Protein AF-A0AAU1SCZ5-F1 (afdb_monomer_lite)

Foldseek 3Di:
DWAFALRDPPGDIDDADDPDPVLVVVQVVQCVVVNNHGHPCQDGHPGNDPPVVVVVVVDPPPVDD

Radius of gyration: 16.43 Å; chains: 1; bounding box: 33×18×56 Å

Secondary structure (DSSP, 8-state):
-EEETTS-TTSPEEE---SSHHHHHHHHHHHHHTTSSPPTTEETTTEE--TTHHHHTT-------

pLDDT: mean 78.09, std 13.38, range [49.44, 92.06]

Sequence (65 aa):
MKWKDGGTRSDRWQSERFDDEDSAKVFKDAVDEAGQHWPPGWVKGKGYIDPTAADELRYPSIGGR

Structure (mmCIF, N/CA/C/O backbone):
data_AF-A0AAU1SCZ5-F1
#
_entry.id   AF-A0AAU1SCZ5-F1
#
loop_
_atom_site.group_PDB
_atom_site.id
_atom_site.type_symbol
_atom_site.label_atom_id
_atom_site.label_alt_id
_atom_site.label_comp_id
_atom_site.label_asym_id
_atom_site.label_entity_id
_atom_site.label_seq_id
_atom_site.pdbx_PDB_ins_code
_atom_site.Cartn_x
_atom_site.Cartn_y
_atom_site.Cartn_z
_atom_site.occupancy
_atom_site.B_iso_or_equiv
_atom_site.auth_seq_id
_atom_site.auth_comp_id
_atom_site.auth_asym_id
_atom_site.auth_atom_id
_atom_site.pdbx_PDB_model_num
ATOM 1 N N . MET A 1 1 ? 4.867 -4.038 7.466 1.00 82.06 1 MET A N 1
ATOM 2 C CA . MET A 1 1 ? 3.845 -3.206 8.141 1.00 82.06 1 MET A CA 1
ATOM 3 C C . MET A 1 1 ? 2.778 -4.073 8.808 1.00 82.06 1 MET A C 1
ATOM 5 O O . MET A 1 1 ? 2.458 -5.139 8.294 1.00 82.06 1 MET A O 1
ATOM 9 N N . LYS A 1 2 ? 2.231 -3.645 9.952 1.00 84.56 2 LYS A N 1
ATOM 10 C CA . LYS A 1 2 ? 1.083 -4.287 10.620 1.00 84.56 2 LYS A CA 1
ATOM 11 C C . LYS A 1 2 ? 0.048 -3.217 10.967 1.00 84.56 2 LYS A C 1
ATOM 13 O O . LYS A 1 2 ? 0.445 -2.174 11.478 1.00 84.56 2 LYS A O 1
ATOM 18 N N . TRP A 1 3 ? -1.232 -3.470 10.707 1.00 87.25 3 TRP A N 1
ATOM 19 C CA . TRP A 1 3 ? -2.325 -2.531 10.995 1.00 87.25 3 TRP A CA 1
ATOM 20 C C . TRP A 1 3 ? -3.645 -3.270 11.270 1.00 87.25 3 TRP A C 1
ATOM 22 O O . TRP A 1 3 ? -3.681 -4.502 11.294 1.00 87.25 3 TRP A O 1
ATOM 32 N N . LYS A 1 4 ? -4.715 -2.520 11.542 1.00 86.38 4 LYS A N 1
ATOM 33 C CA . LYS A 1 4 ? -6.079 -3.021 11.754 1.00 86.38 4 LYS A CA 1
ATOM 34 C C . LYS A 1 4 ? -6.921 -2.704 10.523 1.00 86.38 4 LYS A C 1
ATOM 36 O O . LYS A 1 4 ? -7.021 -1.531 10.177 1.00 86.38 4 LYS A O 1
ATOM 41 N N . ASP A 1 5 ? -7.490 -3.725 9.889 1.00 84.56 5 ASP A N 1
ATOM 42 C CA . ASP A 1 5 ? -8.314 -3.560 8.681 1.00 84.56 5 ASP A CA 1
ATOM 43 C C . ASP A 1 5 ? -9.556 -2.718 8.985 1.00 84.56 5 ASP A C 1
ATOM 45 O O . ASP A 1 5 ? -10.335 -3.133 9.814 1.00 84.56 5 ASP A O 1
ATOM 49 N N . GLY A 1 6 ? -9.744 -1.539 8.403 1.00 82.56 6 GLY A N 1
ATOM 50 C CA . GLY A 1 6 ? -10.872 -0.651 8.743 1.00 82.56 6 GLY A CA 1
ATOM 51 C C . GLY A 1 6 ? -10.669 0.209 9.993 1.00 82.56 6 GLY A C 1
ATOM 52 O O . GLY A 1 6 ? -11.550 0.970 10.389 1.00 82.56 6 GLY A O 1
ATOM 53 N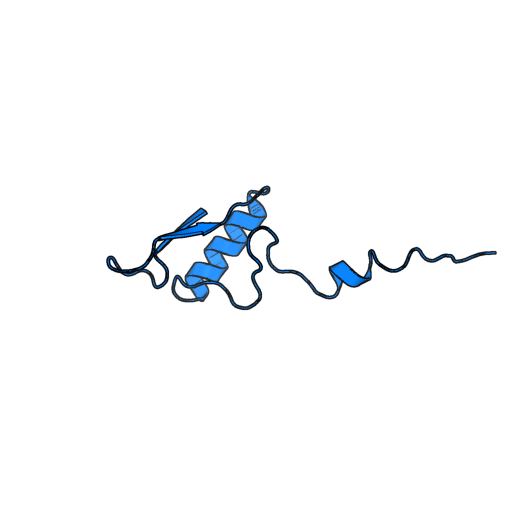 N . GLY A 1 7 ? -9.485 0.142 10.613 1.00 77.31 7 GLY A N 1
ATOM 54 C CA . GLY A 1 7 ? -9.048 1.120 11.609 1.00 77.31 7 GLY A CA 1
ATOM 55 C C . GLY A 1 7 ? -9.778 1.073 12.954 1.00 77.31 7 GLY A C 1
ATOM 56 O O . GLY A 1 7 ? -9.466 1.887 13.828 1.00 77.31 7 GLY A O 1
ATOM 57 N N . THR A 1 8 ? -10.702 0.132 13.180 1.00 80.06 8 THR A N 1
ATOM 58 C CA . THR A 1 8 ? -11.390 0.010 14.470 1.00 80.06 8 THR A CA 1
ATOM 59 C C . THR A 1 8 ? -10.672 -0.954 15.416 1.00 80.06 8 THR A C 1
ATOM 61 O O . THR A 1 8 ? -9.862 -1.805 15.036 1.00 80.06 8 THR A O 1
ATOM 64 N N . ARG A 1 9 ? -10.969 -0.834 16.716 1.00 74.81 9 ARG A N 1
ATOM 65 C CA . ARG A 1 9 ? -10.394 -1.711 17.751 1.00 74.81 9 ARG A CA 1
ATOM 66 C C . ARG A 1 9 ? -10.784 -3.183 17.582 1.00 74.81 9 ARG A C 1
ATOM 68 O O . ARG A 1 9 ? -10.009 -4.048 17.997 1.00 74.81 9 ARG A O 1
ATOM 75 N N . SER A 1 10 ? -11.948 -3.453 16.995 1.00 79.94 10 SER A N 1
ATOM 76 C CA . SER A 1 10 ? -12.498 -4.805 16.832 1.00 79.94 10 SER A CA 1
ATOM 77 C C . SER A 1 10 ? -11.986 -5.515 15.583 1.00 79.94 10 SER A C 1
ATOM 79 O O . SER A 1 10 ? -12.194 -6.719 15.436 1.00 79.94 10 SER A O 1
ATOM 81 N N . ASP A 1 11 ? -11.298 -4.796 14.702 1.00 81.56 11 ASP A N 1
ATOM 82 C CA . ASP A 1 11 ? -10.920 -5.342 13.414 1.00 81.56 11 ASP A CA 1
ATOM 83 C C . ASP A 1 11 ? -9.774 -6.341 13.471 1.00 81.56 11 ASP A C 1
ATOM 85 O O . ASP A 1 11 ? -8.987 -6.426 14.428 1.00 81.56 11 ASP A O 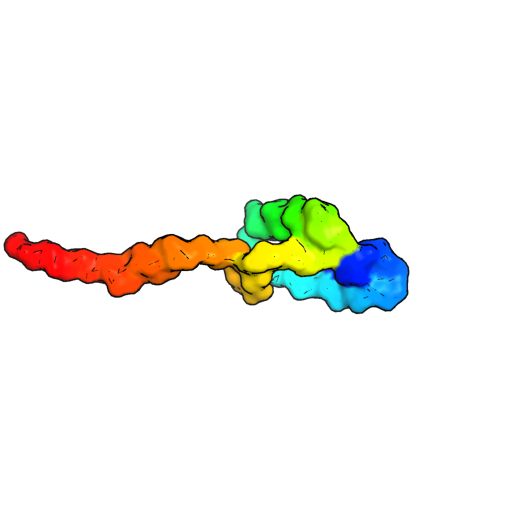1
ATOM 89 N N . ARG A 1 12 ? -9.678 -7.130 12.402 1.00 86.44 12 ARG A N 1
ATOM 90 C CA . ARG A 1 12 ? -8.617 -8.119 12.252 1.00 86.44 12 ARG A CA 1
ATOM 91 C C . ARG A 1 12 ? -7.278 -7.420 12.055 1.00 86.44 12 ARG A C 1
ATOM 93 O O . ARG A 1 12 ? -7.155 -6.399 11.384 1.00 86.44 12 ARG A O 1
ATOM 100 N N . TRP A 1 13 ? -6.256 -7.990 12.685 1.00 86.81 13 TRP A N 1
ATOM 101 C CA . TRP A 1 13 ? -4.883 -7.566 12.461 1.00 86.81 13 TRP A CA 1
ATOM 102 C C . TRP A 1 13 ? -4.435 -8.021 11.077 1.00 86.81 13 TRP A C 1
ATOM 104 O O . TRP A 1 13 ? -4.357 -9.222 10.825 1.00 86.81 13 TRP A O 1
ATOM 114 N N . GLN A 1 14 ? -4.078 -7.068 10.225 1.00 89.25 14 GLN A N 1
ATOM 115 C CA . GLN A 1 14 ? -3.466 -7.325 8.932 1.00 89.25 14 GLN A CA 1
ATOM 116 C C . GLN A 1 14 ? -1.964 -7.069 8.997 1.00 89.25 14 GLN A C 1
ATOM 118 O O . GLN A 1 14 ? -1.449 -6.304 9.821 1.00 89.25 14 GLN A O 1
ATOM 123 N N . SER A 1 15 ? -1.234 -7.780 8.142 1.00 88.69 15 SER A N 1
ATOM 124 C CA . SER A 1 15 ? 0.209 -7.632 8.027 1.00 88.69 15 SER A CA 1
ATOM 125 C C . SER A 1 15 ? 0.660 -7.814 6.591 1.00 88.69 15 SER A C 1
ATOM 127 O O . SER A 1 15 ? 0.212 -8.731 5.893 1.00 88.69 15 SER A O 1
ATOM 129 N N . GLU A 1 16 ? 1.581 -6.942 6.204 1.00 87.62 16 GLU A N 1
ATOM 130 C CA . GLU A 1 16 ? 2.252 -6.929 4.916 1.00 87.62 16 GLU A CA 1
ATOM 131 C C . GLU A 1 16 ? 3.765 -6.918 5.141 1.00 87.62 16 GLU A C 1
ATOM 133 O O . GLU A 1 16 ? 4.261 -6.269 6.073 1.00 87.62 16 GLU A O 1
ATOM 138 N N . ARG A 1 17 ? 4.494 -7.665 4.316 1.00 86.88 17 ARG A N 1
ATOM 139 C CA . ARG A 1 17 ? 5.956 -7.682 4.322 1.00 86.88 17 ARG A CA 1
ATOM 140 C C . ARG A 1 17 ? 6.463 -6.900 3.120 1.00 86.88 17 ARG A C 1
ATOM 142 O O . ARG A 1 17 ? 5.895 -6.991 2.042 1.00 86.88 17 ARG A O 1
ATOM 149 N N . PHE A 1 18 ? 7.518 -6.138 3.357 1.00 84.00 18 PHE A N 1
ATOM 150 C CA . PHE A 1 18 ? 8.189 -5.335 2.350 1.00 84.00 18 PHE A CA 1
ATOM 151 C C . PHE A 1 18 ? 9.663 -5.659 2.428 1.00 84.00 18 PHE A C 1
ATOM 153 O O . PHE A 1 18 ? 10.201 -5.737 3.537 1.00 84.00 18 PHE A O 1
ATOM 160 N N . ASP A 1 19 ? 10.269 -5.834 1.267 1.00 82.25 19 ASP A N 1
ATOM 161 C CA . ASP A 1 19 ? 11.714 -5.938 1.124 1.00 82.25 19 ASP A CA 1
ATOM 162 C C . ASP A 1 19 ? 12.355 -4.539 1.011 1.00 82.25 19 ASP A C 1
ATOM 164 O O . ASP A 1 19 ? 13.491 -4.358 1.439 1.00 82.25 19 ASP A O 1
ATOM 168 N N . ASP A 1 20 ? 11.583 -3.531 0.573 1.00 81.81 20 ASP A N 1
ATOM 169 C CA . ASP A 1 20 ? 12.013 -2.137 0.398 1.00 81.81 20 ASP A CA 1
ATOM 170 C C . ASP A 1 20 ? 11.204 -1.147 1.257 1.00 81.81 20 ASP A C 1
ATOM 172 O O . ASP A 1 20 ? 9.978 -1.256 1.393 1.00 81.81 20 ASP A O 1
ATOM 176 N N . GLU A 1 21 ? 11.879 -0.137 1.816 1.00 85.19 21 GLU A N 1
ATOM 177 C CA . GLU A 1 21 ? 11.251 0.887 2.667 1.00 85.19 21 GLU A CA 1
ATOM 178 C C . GLU A 1 21 ? 10.301 1.807 1.879 1.00 85.19 21 GLU A C 1
ATOM 180 O O . GLU A 1 21 ? 9.210 2.123 2.362 1.00 85.19 21 GLU A O 1
ATOM 185 N N . ASP A 1 22 ? 10.656 2.172 0.643 1.00 85.50 22 ASP A N 1
ATOM 186 C CA . ASP A 1 22 ? 9.809 2.990 -0.234 1.00 85.50 22 ASP A CA 1
ATOM 187 C C . ASP A 1 22 ? 8.458 2.317 -0.507 1.00 85.50 22 ASP A C 1
ATOM 189 O O . ASP A 1 22 ? 7.402 2.938 -0.360 1.00 85.50 22 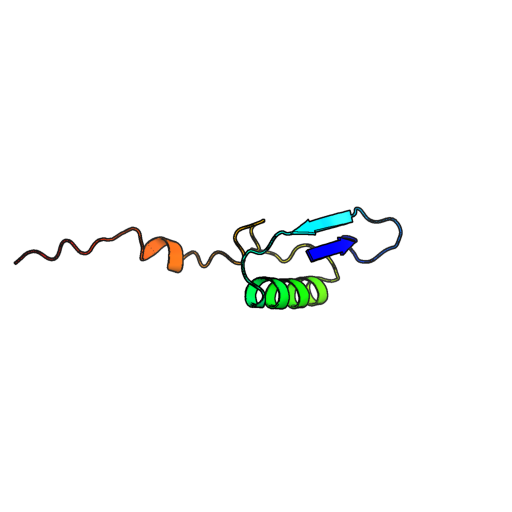ASP A O 1
ATOM 193 N N . SER A 1 23 ? 8.472 1.011 -0.789 1.00 83.25 23 SER A N 1
ATOM 194 C CA . SER A 1 23 ? 7.260 0.207 -0.978 1.00 83.25 23 SER A CA 1
ATOM 195 C C . SER A 1 23 ? 6.379 0.204 0.274 1.00 83.25 23 SER A C 1
ATOM 197 O O . SER A 1 23 ? 5.153 0.297 0.177 1.00 83.25 23 SER A O 1
ATOM 199 N N . ALA A 1 24 ? 6.989 0.148 1.463 1.00 88.62 24 ALA A N 1
ATOM 200 C CA . ALA A 1 24 ? 6.259 0.218 2.726 1.00 88.62 24 ALA A CA 1
ATOM 201 C C . ALA A 1 24 ? 5.589 1.584 2.936 1.00 88.62 24 ALA A C 1
ATOM 203 O O . ALA A 1 24 ? 4.484 1.647 3.481 1.00 88.62 24 ALA A O 1
ATOM 204 N N . LYS A 1 25 ? 6.237 2.671 2.502 1.00 89.88 25 LYS A N 1
ATOM 205 C CA . LYS A 1 25 ? 5.693 4.030 2.589 1.00 89.88 25 LYS A CA 1
ATOM 206 C C . LYS A 1 25 ? 4.522 4.233 1.629 1.00 89.88 25 LYS A C 1
ATOM 208 O O . LYS A 1 25 ? 3.483 4.711 2.077 1.00 89.88 25 LYS A O 1
ATOM 213 N N . VAL A 1 26 ? 4.663 3.814 0.369 1.00 90.06 26 VAL A N 1
ATOM 214 C CA . VAL A 1 26 ? 3.582 3.872 -0.634 1.00 90.06 26 VAL A CA 1
ATOM 215 C C . VAL A 1 26 ? 2.367 3.079 -0.160 1.00 90.06 26 VAL A C 1
ATOM 217 O O . VAL A 1 26 ? 1.244 3.569 -0.214 1.00 90.06 26 VAL A O 1
ATOM 220 N N . PHE A 1 27 ? 2.583 1.879 0.382 1.00 89.50 27 PHE A N 1
ATOM 221 C CA . PHE A 1 27 ? 1.487 1.082 0.921 1.00 89.50 27 PHE A CA 1
ATOM 222 C C . PHE A 1 27 ? 0.777 1.753 2.087 1.00 89.50 27 PHE A C 1
ATOM 224 O O . PHE A 1 27 ? -0.445 1.706 2.176 1.00 89.50 27 PHE A O 1
ATOM 231 N N . LYS A 1 28 ? 1.542 2.342 3.010 1.00 90.31 28 LYS A N 1
ATOM 232 C CA . LYS A 1 28 ? 0.967 3.010 4.174 1.00 90.31 28 LYS A CA 1
ATOM 233 C C . LYS A 1 28 ? 0.047 4.155 3.755 1.00 90.31 28 LYS A C 1
ATOM 235 O O . LYS A 1 28 ? -1.020 4.280 4.343 1.00 90.31 28 LYS A O 1
ATOM 240 N N . ASP A 1 29 ? 0.468 4.950 2.776 1.00 92.06 29 ASP A N 1
ATOM 241 C CA . ASP A 1 29 ? -0.317 6.065 2.239 1.00 92.06 29 ASP A CA 1
ATOM 242 C C . ASP A 1 29 ? -1.609 5.552 1.592 1.00 92.06 29 ASP A C 1
ATOM 244 O O . ASP A 1 29 ? -2.707 5.932 1.984 1.00 92.06 29 ASP A O 1
ATOM 248 N N . ALA A 1 30 ? -1.488 4.539 0.731 1.00 90.94 30 ALA A N 1
ATOM 249 C CA . ALA A 1 30 ? -2.632 3.926 0.067 1.00 90.94 30 ALA A CA 1
ATOM 250 C C . ALA A 1 30 ? -3.626 3.259 1.039 1.00 90.94 30 ALA A C 1
ATOM 252 O O . ALA A 1 30 ? -4.829 3.255 0.791 1.00 90.94 30 ALA A O 1
ATOM 253 N N . VAL A 1 31 ? -3.147 2.671 2.143 1.00 90.94 31 VAL A N 1
ATOM 254 C CA . VAL A 1 31 ? -4.006 2.120 3.206 1.00 90.94 31 VAL A CA 1
ATOM 255 C C . VAL A 1 31 ? -4.770 3.236 3.915 1.00 90.94 31 VAL A C 1
ATOM 257 O O . VAL A 1 31 ? -5.949 3.052 4.205 1.00 90.94 31 VAL A O 1
ATOM 260 N N . ASP A 1 32 ? -4.131 4.375 4.184 1.00 90.50 32 ASP A N 1
ATOM 261 C CA . ASP A 1 32 ? -4.782 5.538 4.799 1.00 90.50 32 ASP A CA 1
ATOM 262 C C . ASP A 1 32 ? -5.874 6.100 3.871 1.00 90.50 32 ASP A C 1
ATOM 264 O O . ASP A 1 32 ? -7.027 6.238 4.288 1.00 90.50 32 ASP A O 1
ATOM 268 N N . GLU A 1 33 ? -5.559 6.269 2.580 1.00 90.00 33 GLU A N 1
ATOM 269 C CA . GLU A 1 33 ? -6.511 6.684 1.539 1.00 90.00 33 GLU A CA 1
ATOM 270 C C . GLU A 1 33 ? -7.671 5.691 1.362 1.00 90.00 33 GLU A C 1
ATOM 272 O O . GLU A 1 33 ? -8.817 6.088 1.143 1.00 90.00 33 GLU A O 1
ATOM 277 N N . ALA A 1 34 ? -7.401 4.390 1.502 1.00 88.62 34 ALA A N 1
ATOM 278 C CA . ALA A 1 34 ? -8.408 3.331 1.456 1.00 88.62 34 ALA A CA 1
ATOM 279 C C . ALA A 1 34 ? -9.213 3.194 2.764 1.00 88.62 34 ALA A C 1
ATOM 281 O O . ALA A 1 34 ? -9.982 2.241 2.916 1.00 88.62 34 ALA A O 1
ATOM 282 N N . GLY A 1 35 ? -9.048 4.106 3.728 1.00 89.06 35 GLY A N 1
ATOM 283 C CA . GLY A 1 35 ? -9.778 4.075 4.994 1.00 89.06 35 GLY A CA 1
ATOM 284 C C . GLY A 1 35 ? -9.326 2.939 5.910 1.00 89.06 35 GLY A C 1
ATOM 285 O O . GLY A 1 35 ? -10.146 2.290 6.553 1.00 89.06 35 GLY A O 1
ATOM 286 N N . GLN A 1 36 ? -8.020 2.688 5.969 1.00 89.56 36 GLN A N 1
ATOM 287 C CA . GLN A 1 36 ? -7.377 1.615 6.732 1.00 89.56 36 GLN A CA 1
ATOM 288 C C . GLN A 1 36 ? -7.661 0.199 6.205 1.00 89.56 36 GLN A C 1
ATOM 290 O O . GLN A 1 36 ? -7.428 -0.787 6.912 1.00 89.56 36 GLN A O 1
ATOM 295 N N . HIS A 1 37 ? -8.123 0.071 4.961 1.00 89.38 37 HIS A N 1
ATOM 296 C CA . HIS A 1 37 ? -8.331 -1.209 4.282 1.00 89.38 37 HIS A CA 1
ATOM 297 C C . HIS A 1 37 ? -7.212 -1.528 3.286 1.00 89.38 37 HIS A C 1
ATOM 299 O O . HIS A 1 37 ? -6.315 -0.726 3.033 1.00 89.38 37 HIS A O 1
ATOM 305 N N . TRP A 1 38 ? -7.251 -2.738 2.727 1.00 87.38 38 TRP A N 1
ATOM 306 C CA . TRP A 1 38 ? -6.345 -3.121 1.649 1.00 87.38 38 TRP A CA 1
ATOM 307 C C . TRP A 1 38 ? -6.563 -2.249 0.409 1.00 87.38 38 TRP A C 1
ATOM 309 O O . TRP A 1 38 ? -7.698 -2.171 -0.071 1.00 87.38 38 TRP A O 1
ATOM 319 N N . PRO A 1 39 ? -5.498 -1.653 -0.153 1.00 88.44 39 PRO A N 1
ATOM 320 C CA . PRO A 1 39 ? -5.635 -0.845 -1.348 1.00 88.44 39 PRO A CA 1
ATOM 321 C C . PRO A 1 39 ? -6.059 -1.710 -2.545 1.00 88.44 39 PRO A C 1
ATOM 323 O O . PRO A 1 39 ? -5.515 -2.806 -2.743 1.00 88.44 39 PRO A O 1
ATOM 326 N N . PRO A 1 40 ? -7.002 -1.242 -3.377 1.00 83.75 40 PRO A N 1
ATOM 327 C CA . PRO A 1 40 ? -7.416 -1.970 -4.569 1.00 83.75 40 PRO A CA 1
ATOM 328 C C . PRO A 1 40 ? -6.250 -2.065 -5.563 1.00 83.75 40 PRO A C 1
ATOM 330 O O . PRO A 1 40 ? -5.623 -1.065 -5.895 1.00 83.75 40 PRO A O 1
ATOM 333 N N . GLY A 1 41 ? -5.951 -3.278 -6.035 1.00 84.25 41 GLY A N 1
ATOM 334 C CA . GLY A 1 41 ? -4.834 -3.538 -6.956 1.00 84.25 41 GLY A CA 1
ATOM 335 C C . GLY A 1 41 ? -3.487 -3.807 -6.277 1.00 84.25 41 GLY A C 1
ATOM 336 O O . GLY A 1 41 ? -2.531 -4.179 -6.955 1.00 84.25 41 GLY A O 1
ATOM 337 N N . TRP A 1 42 ? -3.408 -3.693 -4.948 1.00 86.38 42 TRP A N 1
ATOM 338 C CA . TRP A 1 42 ? -2.217 -4.088 -4.209 1.00 86.38 42 TRP A CA 1
ATOM 339 C C . TRP A 1 42 ? -2.139 -5.607 -4.053 1.00 86.38 42 TRP A C 1
ATOM 341 O O . TRP A 1 42 ? -3.064 -6.242 -3.538 1.00 86.38 42 TRP A O 1
ATOM 351 N N . VAL A 1 43 ? -1.011 -6.204 -4.439 1.00 84.19 43 VAL A N 1
ATOM 352 C CA . VAL A 1 43 ? -0.775 -7.639 -4.273 1.00 84.19 43 VAL A CA 1
ATOM 353 C C . VAL A 1 43 ? 0.164 -7.891 -3.105 1.00 84.19 43 VAL A C 1
ATOM 355 O O . VAL A 1 43 ? 1.269 -7.351 -3.024 1.00 84.19 43 VAL A O 1
ATOM 358 N N . LYS A 1 44 ? -0.276 -8.774 -2.204 1.00 83.12 44 LYS A N 1
ATOM 359 C CA . LYS A 1 44 ? 0.461 -9.088 -0.987 1.00 83.12 44 LYS A CA 1
ATOM 360 C C . LYS A 1 44 ? 1.873 -9.598 -1.274 1.00 83.12 44 LYS A C 1
ATOM 362 O O . LYS A 1 44 ? 2.035 -10.549 -2.038 1.00 83.12 44 LYS A O 1
ATOM 367 N N . GLY A 1 45 ? 2.873 -8.981 -0.646 1.00 82.38 45 GLY A N 1
ATOM 368 C CA . GLY A 1 45 ? 4.296 -9.273 -0.850 1.00 82.38 45 GLY A CA 1
ATOM 369 C C . GLY A 1 45 ? 4.836 -8.955 -2.251 1.00 82.38 45 GLY A C 1
ATOM 370 O O . GLY A 1 45 ? 5.939 -9.381 -2.570 1.00 82.38 45 GLY A O 1
ATOM 371 N N . LYS A 1 46 ? 4.065 -8.265 -3.102 1.00 78.62 46 LYS A N 1
ATOM 372 C CA . LYS A 1 46 ? 4.486 -7.859 -4.454 1.00 78.62 46 LYS A CA 1
ATOM 373 C C . LYS A 1 46 ? 4.349 -6.362 -4.716 1.00 78.62 46 LYS A C 1
ATOM 375 O O . LYS A 1 46 ? 5.068 -5.849 -5.560 1.00 78.62 46 LYS A O 1
ATOM 380 N N . GLY A 1 47 ? 3.451 -5.674 -4.016 1.00 82.62 47 GLY A N 1
ATOM 381 C CA . GLY A 1 47 ? 3.175 -4.267 -4.284 1.00 82.62 47 GLY A CA 1
ATOM 382 C C . GLY A 1 47 ? 2.065 -4.050 -5.303 1.00 82.62 47 GLY A C 1
ATOM 383 O O . GLY A 1 47 ? 1.329 -4.979 -5.654 1.00 82.62 47 GLY A O 1
ATOM 384 N N . TYR A 1 48 ? 1.946 -2.812 -5.783 1.00 78.75 48 TYR A N 1
ATOM 385 C CA . TYR A 1 48 ? 1.218 -2.533 -7.015 1.00 78.75 48 TYR A CA 1
ATOM 386 C C . TYR A 1 48 ? 1.947 -3.215 -8.166 1.00 78.75 48 TYR A C 1
ATOM 388 O O . TYR A 1 48 ? 3.087 -2.883 -8.482 1.00 78.75 48 TYR A O 1
ATOM 396 N N . ILE A 1 49 ? 1.299 -4.209 -8.764 1.00 74.44 49 ILE A N 1
ATOM 397 C CA . ILE A 1 49 ? 1.830 -4.835 -9.967 1.00 74.44 49 ILE A CA 1
ATOM 398 C C . ILE A 1 49 ? 1.349 -3.990 -11.131 1.00 74.44 49 ILE A C 1
ATOM 400 O O . ILE A 1 49 ? 0.179 -4.075 -11.506 1.00 74.44 49 ILE A O 1
ATOM 404 N N . ASP A 1 50 ? 2.247 -3.195 -11.702 1.00 63.41 50 ASP A N 1
ATOM 405 C CA . ASP A 1 50 ? 2.009 -2.611 -13.012 1.00 63.41 50 ASP A CA 1
ATOM 406 C C . ASP A 1 50 ? 1.909 -3.755 -14.031 1.00 63.41 50 ASP A C 1
ATOM 408 O O . ASP A 1 50 ? 2.889 -4.479 -14.249 1.00 63.41 50 ASP A O 1
ATOM 412 N N . PRO A 1 51 ? 0.741 -3.973 -14.662 1.00 58.59 51 PRO A N 1
ATOM 413 C CA . PRO A 1 51 ? 0.595 -5.036 -15.651 1.00 58.59 51 PRO A CA 1
ATOM 414 C C . PRO A 1 51 ? 1.514 -4.817 -16.864 1.00 58.59 51 PRO A C 1
ATOM 416 O O . PRO A 1 51 ? 1.837 -5.774 -17.560 1.00 58.59 51 PRO A O 1
ATOM 419 N N . THR A 1 52 ? 1.975 -3.584 -17.091 1.00 58.69 52 THR A N 1
ATOM 420 C CA . THR A 1 52 ? 2.944 -3.208 -18.130 1.00 58.69 52 THR A CA 1
ATOM 421 C C . THR A 1 52 ? 4.380 -3.614 -17.784 1.00 58.69 52 THR A C 1
ATOM 423 O O . THR A 1 52 ? 5.103 -4.064 -18.667 1.00 58.69 52 THR A O 1
ATOM 426 N N . ALA A 1 53 ? 4.786 -3.557 -16.510 1.00 58.09 53 ALA A N 1
ATOM 427 C CA . ALA A 1 53 ? 6.127 -3.967 -16.074 1.00 58.09 53 ALA A CA 1
ATOM 428 C C . ALA A 1 53 ? 6.350 -5.486 -16.205 1.00 58.09 53 ALA A C 1
ATOM 430 O O . ALA A 1 53 ? 7.466 -5.953 -16.432 1.00 58.09 53 ALA A O 1
ATOM 431 N N . ALA A 1 54 ? 5.277 -6.277 -16.098 1.00 54.56 54 ALA A N 1
ATOM 432 C CA . ALA A 1 54 ? 5.330 -7.720 -16.321 1.00 54.56 54 ALA A CA 1
ATOM 433 C C . ALA A 1 54 ? 5.503 -8.100 -17.807 1.00 54.56 54 ALA A C 1
ATOM 435 O O . ALA A 1 54 ? 6.009 -9.186 -18.098 1.00 54.56 54 ALA A O 1
ATOM 436 N N . ASP A 1 55 ? 5.097 -7.228 -18.736 1.00 49.44 55 ASP A N 1
ATOM 437 C CA . ASP A 1 55 ? 5.162 -7.486 -20.181 1.00 49.44 55 ASP A CA 1
ATOM 438 C C . ASP A 1 55 ? 6.576 -7.253 -20.750 1.00 49.44 55 ASP A C 1
ATOM 440 O O . ASP A 1 55 ? 7.021 -7.977 -21.642 1.00 49.44 55 ASP A O 1
ATOM 444 N N . GLU A 1 56 ? 7.347 -6.335 -20.157 1.00 51.03 56 GLU A N 1
ATOM 445 C CA . GLU A 1 56 ? 8.715 -5.999 -20.590 1.00 51.03 56 GLU A CA 1
ATOM 446 C C . GLU A 1 56 ? 9.729 -7.141 -20.356 1.00 51.03 56 GLU A C 1
ATOM 448 O O . GLU A 1 56 ? 10.688 -7.303 -21.107 1.00 51.03 56 GLU A O 1
ATOM 453 N N . LEU A 1 57 ? 9.482 -8.012 -19.370 1.00 54.09 57 LEU A N 1
ATOM 454 C CA . LEU A 1 57 ? 10.275 -9.228 -19.123 1.00 54.09 57 LEU A CA 1
ATOM 455 C C . LEU A 1 57 ? 9.910 -10.396 -20.055 1.00 54.09 57 LEU A C 1
ATOM 457 O O . LEU A 1 57 ? 10.625 -11.402 -20.086 1.00 54.09 57 LEU A O 1
ATOM 461 N N . ARG A 1 58 ? 8.799 -10.303 -20.801 1.00 52.91 58 ARG A N 1
ATOM 462 C CA . ARG A 1 58 ? 8.293 -11.399 -21.641 1.00 52.91 58 ARG A CA 1
ATOM 463 C C . ARG A 1 58 ? 8.794 -11.360 -23.087 1.00 52.91 58 ARG A C 1
ATOM 465 O O . ARG A 1 58 ? 8.701 -12.379 -23.772 1.00 52.91 58 ARG A O 1
ATOM 472 N N . TYR A 1 59 ? 9.396 -10.260 -23.528 1.00 56.34 59 TYR A N 1
ATOM 473 C CA . TYR A 1 59 ? 10.069 -10.188 -24.823 1.00 56.34 59 TYR A CA 1
ATOM 474 C C . TYR A 1 59 ? 11.567 -9.923 -24.650 1.00 56.34 59 TYR A C 1
ATOM 476 O O . TYR A 1 59 ? 11.998 -8.770 -24.686 1.00 56.34 59 TYR A O 1
ATOM 484 N N . PRO A 1 60 ? 12.422 -10.964 -24.587 1.00 57.22 60 PRO A N 1
ATOM 485 C CA . PRO A 1 60 ? 13.728 -10.804 -25.193 1.00 57.22 60 PRO A CA 1
ATOM 486 C C . PRO A 1 60 ? 13.457 -10.495 -26.667 1.00 57.22 60 PRO A C 1
ATOM 488 O O . PRO A 1 60 ? 12.998 -11.355 -27.419 1.00 57.22 60 PRO A O 1
ATOM 491 N N . SER A 1 61 ? 13.677 -9.244 -27.067 1.00 57.88 61 SER A N 1
ATOM 492 C CA . SER A 1 61 ? 13.801 -8.879 -28.472 1.00 57.88 61 SER A CA 1
ATOM 493 C C . SER A 1 61 ? 14.938 -9.714 -29.056 1.00 57.88 61 SER A C 1
ATOM 495 O O . SER A 1 61 ? 16.104 -9.329 -29.039 1.00 57.88 61 SER A O 1
ATOM 497 N N . ILE A 1 62 ? 14.589 -10.893 -29.568 1.00 62.19 62 ILE A N 1
ATOM 498 C CA . ILE A 1 62 ? 15.346 -11.647 -30.564 1.00 62.19 62 ILE A CA 1
ATOM 499 C C . ILE A 1 62 ? 15.265 -10.841 -31.864 1.00 62.19 62 ILE A C 1
ATOM 501 O O . ILE A 1 62 ? 14.616 -11.211 -32.837 1.00 62.19 62 ILE A O 1
ATOM 505 N N . GLY A 1 63 ? 15.890 -9.667 -31.845 1.00 51.72 63 GLY A N 1
ATOM 506 C CA . GLY A 1 63 ? 16.134 -8.839 -33.011 1.00 51.72 63 GLY A CA 1
ATOM 507 C C . GLY A 1 63 ? 17.419 -9.311 -33.657 1.00 51.72 63 GLY A C 1
ATOM 508 O O . GLY A 1 63 ? 18.470 -8.706 -33.479 1.00 51.72 63 GLY A O 1
ATOM 509 N N . GLY A 1 64 ? 17.333 -10.436 -34.361 1.00 55.50 64 GLY A N 1
ATOM 510 C CA . GLY A 1 64 ? 18.396 -10.874 -35.247 1.00 55.50 64 GLY A CA 1
ATOM 511 C C . GLY A 1 64 ? 18.589 -9.881 -36.391 1.00 55.50 64 GLY A C 1
ATOM 512 O O . GLY A 1 64 ? 17.634 -9.554 -37.098 1.00 55.50 64 GLY A O 1
ATOM 513 N N . ARG A 1 65 ? 19.833 -9.456 -36.600 1.00 51.88 65 ARG A N 1
ATOM 514 C CA . ARG A 1 65 ? 20.480 -9.456 -37.914 1.00 51.88 65 ARG A CA 1
ATOM 515 C C . ARG A 1 65 ? 21.990 -9.364 -37.754 1.00 51.88 65 ARG A C 1
ATOM 517 O O . ARG A 1 65 ? 22.434 -8.522 -36.949 1.00 51.88 65 ARG A O 1
#

=== Feature glossary ===
A reading guide for the features in this record.

Start from the sequence.

  · Sequence gives the chain of amino acids in standard one-letter code (A=alanine, C=cysteine, …, Y=tyrosine), read N→C. It is the only feature that is directly encoded by the gene; all structural features are derived from the folded form of this sequence.

Fold it, and you get atomic coordinates and the backbone conformation that goes with them.

  · The mmCIF table is the protein's shape written out atom by atom. For each backbone N, Cα, C, and carbonyl O, 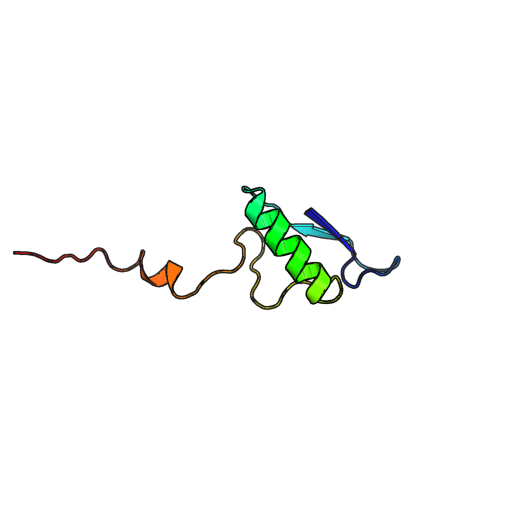it records an (x, y, z) coordinate triple in Å plus the residue type, chain letter, and residue number.

  · Backbone dihedral angles. Every residue except chain termini has a φ (preceding-C → N → Cα → C) and a ψ (N → Cα → C → next-N). They are reported in degrees following the IUPAC sign convention. Secondary structure is essentially a statement about which (φ, ψ) basin each residue occupies.

  · DSSP 8-state secondary structure assigns each residue one of H (α-helix), G (3₁₀-helix), I (π-helix), E (extended β-strand), B (isolated β-bridge), T (hydrogen-bonded turn), S (bend), or '-' (coil). The assignment is computed from backbone hydrogen-bond geometry via the Kabsch–Sander algorithm.

  · P-SEA three-state annotation labels each residue as helix, strand, or coil based purely on the geometry of the Cα trace. It serves as a fallback when the full backbone (and thus DSSP) is unavailable.

Summarize the fold with a handful of shape descriptors and a per-residue structural alphabet.

  · Radius of gyration (Rg) is the root-mean-square distance of Cα atoms from their centroid — a single number for overall size and compactness. A globular domain of N residues has Rg ≈ 2.2·N^0.38 Å; an extended or disordered chain has a much larger Rg. The Cα contact count is the number of residue pairs whose Cα atoms are within 8 Å and are more than four positions apart in sequence — a standard proxy for tertiary packing density. The bounding box is the smallest axis-aligned box enclosing all Cα atoms.

  · Foldseek's 3Di representation compresses backbone geometry into a per-residue letter drawn from a learned twenty-state alphabet. It captures the tertiary interaction pattern around each residue — which residues are packed against it in space, regardless of where they are in sequence.

  · Accessible surface area quantifies burial. A residue with SASA near zero is packed into the hydrophobic core; one with SASA >100 Å² sits on the surface. Computed here via the Shrake–Rupley numerical algorithm with a 1.4 Å probe.

Ask how reliable the model is.

  · For AlphaFold models, the B-factor field carries pLDDT — the model's own estimate of local accuracy on a 0–100 scale. Regions with pLDDT<50 should be treated as essentially unmodeled; they often correspond to intrinsically disordered segments.

  · For experimental (PDB) structures, the B-factor (temperature factor) quantifies the positional spread of each atom in the crystal — a combination of thermal vibration and static disorder — in units of Å². High B-factors mark flexible loops or poorly resolved regions; low B-factors mark the rigid, well-ordered core.

  · PAE(i, j) answers: if I align the predicted and true structures on residue i, how far off (in Å) do I expect residue j to be? A block-diagonal PAE matrix with low values on the blocks and high values off-diagonal is the signature of a multi-domain protein with confidently predicted domains but uncertain inter-domain orientation.

Place it in context: what it resembles, what it is annotated as, and how it looks.

  · Struc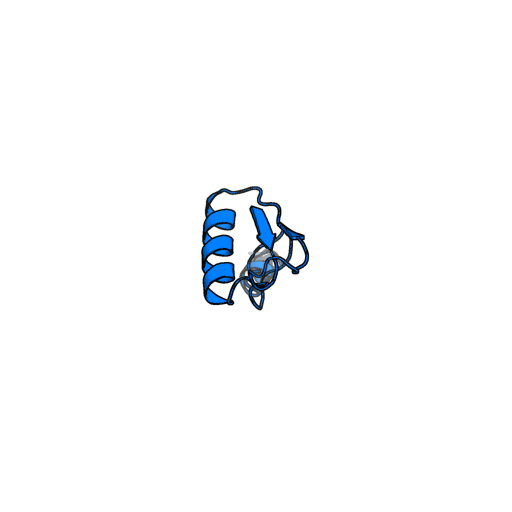tural nearest neighbors (via Foldseek easy-search vs the PDB). Reported per hit: target PDB id, E-va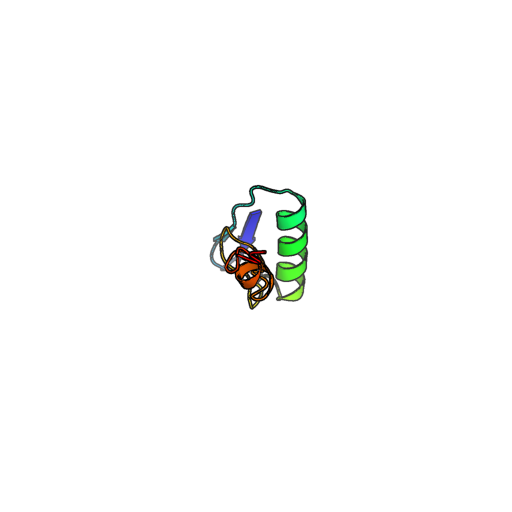lue, and alignment TM-score. A TM-score above ~0.5 is the conventional threshold for 'same fold'.

  · Functional annotations link the protein to curated databases. InterPro entries identify conserved domains and families by matching the sequence against member-database signatures (Pfam, PROSITE, CDD, …). Gene Ontology (GO) terms describe molecular function, biological process, and cellular component in a controlled vocabulary. CATH places the structure in a hierarchical fold classification (Class/Architecture/Topology/Homologous-superfamily). The organism is the source species.

  · Plot images: a contact map (which residues are close in 3D, as an N×N binary image), a Ramachandran scatter (backbone torsion angles, revealing secondary-structure composition at a glance), and — for AlphaFold structures — a PAE heatmap (pairwise prediction confidence).

  · Structure images are PyMOL renders from six orthogonal camera directions. Cartoon representation draws helices as coils and strands as arrows; sticks shows the backbone as bonds; surface shows the solvent-excluded envelope. Rainbow coloring maps sequence position to hue (blue→red, N→C); chain coloring assigns a distinct color per polypeptide.